Protein AF-A0A349DFA7-F1 (afdb_monomer_lite)

pLDDT: mean 81.89, std 17.12, range [33.78, 97.75]

Foldseek 3Di:
DPPPPLVLVVPPALVVLAVCQCCLVPPVLVVVLVVLLPDDLVVLLVVLQVLQVLLLLLLDPVLCQQAPDDLQQSSFSSLSQPSVHDSSSVCSNDPVNCPDDVNRGHNSHGDVVSNCSSQVSNCVVPVDGRDDHPDGNRGSDNPDD

Structure (mmCIF, N/CA/C/O backbone):
data_AF-A0A349DFA7-F1
#
_entry.id   AF-A0A349DFA7-F1
#
loop_
_atom_site.group_PDB
_atom_site.id
_atom_site.type_symbol
_atom_site.label_atom_id
_atom_site.label_alt_id
_atom_site.label_comp_id
_atom_site.label_asym_id
_atom_site.label_entity_id
_atom_site.label_seq_id
_atom_site.pdbx_PDB_ins_code
_atom_site.Cartn_x
_atom_site.Cartn_y
_atom_site.Cartn_z
_atom_site.occupancy
_atom_site.B_iso_or_equiv
_atom_site.auth_seq_id
_atom_site.auth_comp_id
_atom_site.auth_asym_id
_atom_site.auth_atom_id
_atom_site.pdbx_PDB_model_num
ATOM 1 N N . MET A 1 1 ? -20.053 -4.168 -20.255 1.00 33.78 1 MET A N 1
ATOM 2 C CA . MET A 1 1 ? -18.680 -4.096 -20.798 1.00 33.78 1 MET A CA 1
ATOM 3 C C . MET A 1 1 ? -17.864 -3.203 -19.877 1.00 33.78 1 MET A C 1
ATOM 5 O O . MET A 1 1 ? -18.022 -1.993 -19.929 1.00 33.78 1 MET A O 1
ATOM 9 N N . ALA A 1 2 ? -17.092 -3.786 -18.957 1.00 36.31 2 ALA A N 1
ATOM 10 C CA . ALA A 1 2 ? -16.173 -3.012 -18.126 1.00 36.31 2 ALA A CA 1
ATOM 11 C C . ALA A 1 2 ? -14.951 -2.670 -18.980 1.00 36.31 2 ALA A C 1
ATOM 13 O O . ALA A 1 2 ? -14.335 -3.564 -19.559 1.00 36.31 2 ALA A O 1
ATOM 14 N N . ASN A 1 3 ? -14.660 -1.380 -19.102 1.00 34.94 3 ASN A N 1
ATOM 15 C CA . ASN A 1 3 ? -13.540 -0.852 -19.861 1.00 34.94 3 ASN A CA 1
ATOM 16 C C . ASN A 1 3 ? -12.234 -1.334 -19.204 1.00 34.94 3 ASN A C 1
ATOM 18 O O . ASN A 1 3 ? -11.741 -0.720 -18.260 1.00 34.94 3 ASN A O 1
ATOM 22 N N . GLN A 1 4 ? -11.710 -2.481 -19.644 1.00 41.62 4 GLN A N 1
ATOM 23 C CA . GLN A 1 4 ? -10.381 -2.959 -19.275 1.00 41.62 4 GLN A CA 1
ATOM 24 C C . GLN A 1 4 ? -9.344 -2.095 -19.999 1.00 41.62 4 GLN A C 1
ATOM 26 O O . GLN A 1 4 ? -8.663 -2.546 -20.916 1.00 41.62 4 GLN A O 1
ATOM 31 N N . MET A 1 5 ? -9.187 -0.844 -19.567 1.00 38.19 5 MET A N 1
ATOM 32 C CA . MET A 1 5 ? -7.905 -0.168 -19.724 1.00 38.19 5 MET A CA 1
ATOM 33 C C . MET A 1 5 ? -6.912 -0.922 -18.836 1.00 38.19 5 MET A C 1
ATOM 35 O O . MET A 1 5 ? -6.688 -0.582 -17.675 1.00 38.19 5 MET A O 1
ATOM 39 N N . ARG A 1 6 ? -6.342 -2.009 -19.368 1.00 48.59 6 ARG A N 1
ATOM 40 C CA . ARG A 1 6 ? -5.063 -2.515 -18.880 1.00 48.59 6 ARG A CA 1
ATOM 41 C C . ARG A 1 6 ? -4.081 -1.382 -19.126 1.00 48.59 6 ARG A C 1
ATOM 43 O O . ARG A 1 6 ? -3.728 -1.108 -20.269 1.00 48.59 6 ARG A O 1
ATOM 50 N N . LEU A 1 7 ? -3.727 -0.668 -18.063 1.00 48.12 7 LEU A N 1
ATOM 51 C CA . LEU A 1 7 ? -2.595 0.242 -18.089 1.00 48.12 7 LEU A CA 1
ATOM 52 C C . LEU A 1 7 ? -1.394 -0.615 -18.488 1.00 48.12 7 LEU A C 1
ATOM 54 O O .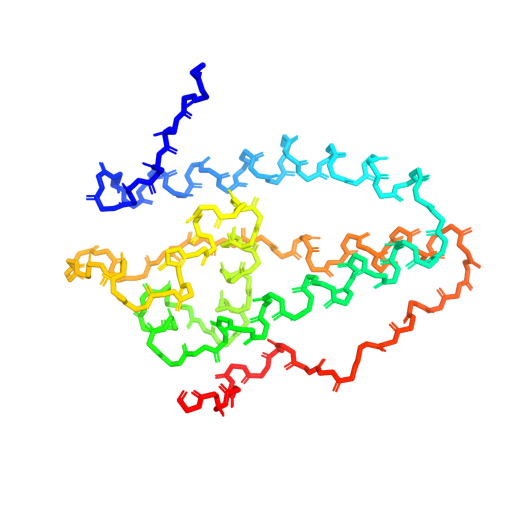 LEU A 1 7 ? -0.935 -1.414 -17.683 1.00 48.12 7 LEU A O 1
ATOM 58 N N . GLU A 1 8 ? -0.972 -0.521 -19.749 1.00 55.12 8 GLU A N 1
ATOM 59 C CA . GLU A 1 8 ? 0.271 -1.098 -20.253 1.00 55.12 8 GLU A CA 1
ATOM 60 C C . GLU A 1 8 ? 1.357 -0.035 -20.090 1.00 55.12 8 GLU A C 1
ATOM 62 O O . GLU A 1 8 ? 1.456 0.876 -20.911 1.00 55.12 8 GLU A O 1
ATOM 67 N N . PRO A 1 9 ? 2.185 -0.095 -19.042 1.00 49.69 9 PRO A N 1
ATOM 68 C CA . PRO A 1 9 ? 3.141 0.955 -18.700 1.00 49.69 9 PRO A CA 1
ATOM 69 C C . PRO A 1 9 ? 4.216 1.097 -19.767 1.00 49.69 9 PRO A C 1
ATOM 71 O O . PRO A 1 9 ? 4.756 2.174 -19.951 1.00 49.69 9 PRO A O 1
ATOM 74 N N . THR A 1 10 ? 4.435 0.048 -20.564 1.00 53.09 10 THR A N 1
ATOM 75 C CA . THR A 1 10 ? 5.280 0.055 -21.763 1.00 53.09 10 THR A CA 1
ATOM 76 C C . THR A 1 10 ? 4.795 0.997 -22.871 1.00 53.09 10 THR A C 1
ATOM 78 O O . THR A 1 10 ? 5.541 1.218 -23.824 1.00 53.09 10 THR A O 1
ATOM 81 N N . LYS A 1 11 ? 3.557 1.510 -22.794 1.00 53.53 11 LYS A N 1
ATOM 82 C CA . LYS A 1 11 ? 2.984 2.496 -23.728 1.00 53.53 11 LYS A CA 1
ATOM 83 C C . LYS A 1 11 ? 3.037 3.933 -23.212 1.00 53.53 11 LYS A C 1
ATOM 85 O O . LYS A 1 11 ? 2.754 4.846 -23.983 1.00 53.53 11 LYS A O 1
ATOM 90 N N . TYR A 1 12 ? 3.377 4.139 -21.944 1.00 55.12 12 TYR A N 1
ATOM 91 C CA . TYR A 1 12 ? 3.419 5.461 -21.333 1.00 55.12 12 TYR A CA 1
ATOM 92 C C . TYR A 1 12 ? 4.887 5.841 -21.100 1.00 55.12 12 TYR A C 1
ATOM 94 O O . TYR A 1 12 ? 5.613 5.060 -20.484 1.00 55.12 12 TYR A O 1
ATOM 102 N N . PRO A 1 13 ? 5.358 6.997 -21.597 1.00 60.38 13 PRO A N 1
ATOM 103 C CA . PRO A 1 13 ? 6.692 7.460 -21.266 1.00 60.38 13 PRO A CA 1
ATOM 104 C C . PRO A 1 13 ? 6.808 7.685 -19.746 1.00 60.38 13 PRO A C 1
ATOM 106 O O . PRO A 1 13 ? 5.818 7.871 -19.033 1.00 60.38 13 PRO A O 1
ATOM 109 N N . THR A 1 14 ? 8.027 7.559 -19.216 1.00 60.00 14 THR A N 1
ATOM 110 C CA . THR A 1 14 ? 8.315 7.578 -17.767 1.00 60.00 14 THR A CA 1
ATOM 111 C C . THR A 1 14 ? 7.830 8.861 -17.077 1.00 60.00 14 THR A C 1
ATOM 113 O O . THR A 1 14 ? 7.518 8.848 -15.886 1.00 60.00 14 THR A O 1
ATOM 116 N N . ASP A 1 15 ? 7.719 9.954 -17.832 1.00 66.75 15 ASP A N 1
ATOM 117 C CA . ASP A 1 15 ? 7.145 11.232 -17.412 1.00 66.75 15 ASP A CA 1
ATOM 118 C C . ASP A 1 15 ? 5.673 11.100 -16.981 1.00 66.75 15 ASP A C 1
ATOM 120 O O . ASP A 1 15 ? 5.281 11.667 -15.964 1.00 66.75 15 ASP A O 1
ATOM 124 N N . ILE A 1 16 ? 4.870 10.274 -17.657 1.00 74.44 16 ILE A N 1
ATOM 125 C CA . ILE A 1 16 ? 3.465 10.052 -17.302 1.00 74.44 16 ILE A CA 1
ATOM 126 C C . ILE A 1 16 ? 3.352 9.420 -15.916 1.00 74.44 16 ILE A C 1
ATOM 128 O O . ILE A 1 16 ? 2.564 9.887 -15.099 1.00 74.44 16 ILE A O 1
ATOM 132 N N . LEU A 1 17 ? 4.153 8.404 -15.591 1.00 77.19 17 LEU A N 1
ATOM 133 C CA . LEU A 1 17 ? 4.082 7.766 -14.270 1.00 77.19 17 LEU A CA 1
ATOM 134 C C . LEU A 1 17 ? 4.461 8.738 -13.144 1.00 77.19 17 LEU A C 1
ATOM 136 O O . LEU A 1 17 ? 3.838 8.714 -12.084 1.00 77.19 17 LEU A O 1
ATOM 140 N N . GLN A 1 18 ? 5.398 9.656 -13.396 1.00 77.62 18 GLN A N 1
ATOM 141 C CA . GLN A 1 18 ? 5.703 10.745 -12.464 1.00 77.62 18 GLN A CA 1
ATOM 142 C C . GLN A 1 18 ? 4.516 11.703 -12.292 1.00 77.62 18 GLN A C 1
ATOM 144 O O . GLN A 1 18 ? 4.230 1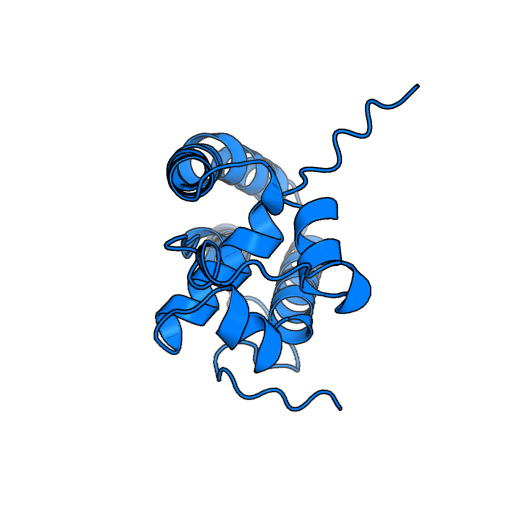2.108 -11.167 1.00 77.62 18 GLN A O 1
ATOM 149 N N . THR A 1 19 ? 3.777 12.019 -13.366 1.00 83.81 19 THR A N 1
ATOM 150 C CA . THR A 1 19 ? 2.562 12.856 -13.273 1.00 83.81 19 THR A CA 1
ATOM 151 C C . THR A 1 19 ? 1.412 12.183 -12.522 1.00 83.81 19 THR A C 1
ATOM 153 O O . THR A 1 19 ? 0.530 12.873 -12.013 1.00 83.81 19 THR A O 1
ATOM 156 N N . LEU A 1 20 ? 1.420 10.851 -12.390 1.00 87.19 20 LEU A N 1
ATOM 157 C CA . LEU A 1 20 ? 0.415 10.124 -11.612 1.00 87.19 20 L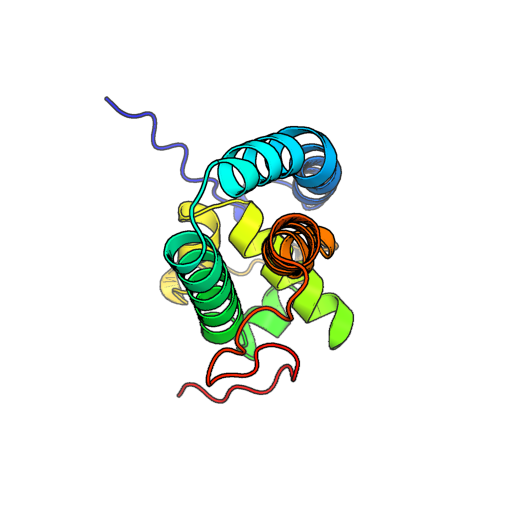EU A CA 1
ATOM 158 C C . LEU A 1 20 ? 0.675 10.179 -10.103 1.00 87.19 20 LEU A C 1
ATOM 160 O O . LEU A 1 20 ? -0.284 10.100 -9.341 1.00 87.19 20 LEU A O 1
ATOM 164 N N . THR A 1 21 ? 1.920 10.374 -9.657 1.00 88.00 21 THR A N 1
ATOM 165 C CA . THR A 1 21 ? 2.259 10.544 -8.230 1.00 88.00 21 THR A CA 1
ATOM 166 C C . THR A 1 21 ? 1.404 11.613 -7.539 1.00 88.00 21 THR A C 1
ATOM 168 O O . THR A 1 21 ? 0.737 11.281 -6.559 1.00 88.00 21 THR A O 1
ATOM 171 N N . PRO A 1 22 ? 1.318 12.868 -8.030 1.00 90.25 22 PRO A N 1
ATOM 172 C CA . PRO A 1 22 ? 0.459 13.868 -7.402 1.00 90.25 22 PRO A CA 1
ATOM 173 C C . PRO A 1 22 ? -1.031 13.508 -7.485 1.00 90.25 22 PRO A C 1
ATOM 175 O O . PRO A 1 22 ? -1.770 13.815 -6.556 1.00 90.25 22 P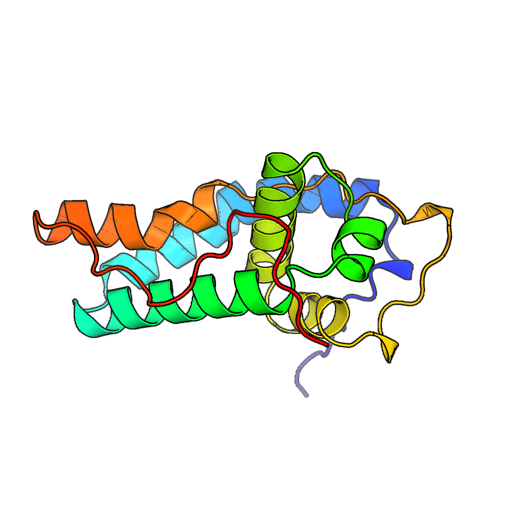RO A O 1
ATOM 178 N N . ILE A 1 23 ? -1.496 12.823 -8.534 1.00 91.94 23 ILE A N 1
ATOM 179 C CA . ILE A 1 23 ? -2.902 12.386 -8.623 1.00 91.94 23 ILE A CA 1
ATOM 180 C C . ILE A 1 23 ? -3.204 11.340 -7.545 1.00 91.94 23 ILE A C 1
ATOM 182 O O . ILE A 1 23 ? -4.204 11.446 -6.833 1.00 91.94 23 ILE A O 1
ATOM 186 N N . LEU A 1 24 ? -2.328 10.347 -7.387 1.00 92.81 24 LEU A N 1
ATOM 187 C CA . LEU A 1 24 ? -2.444 9.340 -6.341 1.00 92.81 24 LEU A CA 1
ATOM 188 C C . LEU A 1 24 ? -2.474 10.018 -4.963 1.00 92.81 24 LEU A C 1
ATOM 190 O O . LEU A 1 24 ? -3.427 9.833 -4.207 1.00 92.81 24 LEU A O 1
ATOM 194 N N . THR A 1 25 ? -1.501 10.883 -4.686 1.00 91.94 25 THR A N 1
ATOM 195 C CA . THR A 1 25 ? -1.346 11.586 -3.407 1.00 91.94 25 THR A CA 1
ATOM 196 C C . THR A 1 25 ? -2.494 12.543 -3.080 1.00 91.94 25 THR A C 1
ATOM 198 O O . THR A 1 25 ? -3.006 12.526 -1.961 1.00 91.94 25 THR A O 1
ATOM 201 N N . TYR A 1 26 ? -2.915 13.387 -4.023 1.00 93.69 26 TYR A N 1
ATOM 202 C CA . TYR A 1 26 ? -3.847 14.487 -3.749 1.00 93.69 26 TYR A CA 1
ATOM 203 C C . TYR A 1 26 ? -5.297 14.191 -4.135 1.00 93.69 26 TYR A C 1
ATOM 205 O O . TYR A 1 26 ? -6.194 14.885 -3.660 1.00 93.69 26 TYR A O 1
ATOM 213 N N . CYS A 1 27 ? -5.560 13.175 -4.960 1.00 94.75 27 CYS A N 1
ATOM 214 C CA . CYS A 1 27 ? -6.921 12.832 -5.381 1.00 94.75 27 CYS A CA 1
ATOM 215 C C . CYS A 1 27 ? -7.370 11.474 -4.841 1.00 94.75 27 CYS A C 1
ATOM 217 O O . CYS A 1 27 ? -8.486 11.358 -4.339 1.00 94.75 27 CYS A O 1
ATOM 219 N N . VAL A 1 28 ? -6.514 10.451 -4.907 1.00 95.12 28 VAL A N 1
ATOM 220 C CA . VAL A 1 28 ? -6.901 9.080 -4.539 1.00 95.12 28 VAL A CA 1
ATOM 221 C C . VAL A 1 28 ? -6.753 8.837 -3.037 1.00 95.12 28 VAL A C 1
ATOM 223 O O . VAL A 1 28 ? -7.722 8.438 -2.388 1.00 95.12 28 VAL A O 1
ATOM 226 N N . LEU A 1 29 ? -5.585 9.116 -2.449 1.00 96.00 29 LEU A N 1
ATOM 227 C CA . LEU A 1 29 ? -5.340 8.857 -1.025 1.00 96.00 29 LEU A CA 1
ATOM 228 C C . LEU A 1 29 ? -6.319 9.578 -0.080 1.00 96.00 29 LEU A C 1
ATOM 230 O O . LEU A 1 29 ? -6.717 8.964 0.911 1.00 96.00 29 LEU A O 1
ATOM 234 N N . PRO A 1 30 ? -6.790 10.814 -0.344 1.00 96.81 30 PRO A N 1
ATOM 235 C CA . PRO A 1 30 ? -7.804 11.441 0.503 1.00 96.81 30 PRO A CA 1
ATOM 236 C C . PRO A 1 30 ? -9.134 10.682 0.510 1.00 96.81 30 PRO A C 1
ATOM 238 O O . PRO A 1 30 ? -9.789 10.597 1.551 1.00 96.81 30 PRO A O 1
ATOM 241 N N . VAL A 1 31 ? -9.521 10.093 -0.626 1.00 96.88 31 VAL A N 1
ATOM 242 C CA . VAL A 1 31 ? -10.729 9.264 -0.736 1.00 96.88 31 VAL A CA 1
ATOM 243 C C . VAL A 1 31 ? -10.537 7.943 0.006 1.00 96.88 31 VAL A C 1
ATOM 245 O O . VAL A 1 31 ? -11.416 7.553 0.773 1.00 96.88 31 VAL A O 1
ATOM 248 N N . VAL A 1 32 ? -9.371 7.302 -0.138 1.00 96.38 32 VAL A N 1
ATOM 249 C CA . VAL A 1 32 ? -9.015 6.096 0.631 1.00 96.38 32 VAL A CA 1
ATOM 250 C C . VAL A 1 32 ? -9.055 6.390 2.130 1.00 96.38 32 VAL A C 1
ATOM 252 O O . VAL A 1 32 ? -9.756 5.708 2.868 1.00 96.38 32 VAL A O 1
ATOM 255 N N . ASN A 1 33 ? -8.407 7.464 2.586 1.00 96.50 33 ASN A N 1
ATOM 256 C CA . ASN A 1 33 ? -8.414 7.884 3.988 1.00 96.50 33 ASN A CA 1
ATOM 257 C C . ASN A 1 33 ? -9.838 8.137 4.513 1.00 96.50 33 ASN A C 1
ATOM 259 O O . ASN A 1 33 ? -10.162 7.789 5.647 1.00 96.50 33 ASN A O 1
ATOM 263 N N . LYS A 1 34 ? -10.719 8.727 3.693 1.00 97.00 34 LYS A N 1
ATOM 264 C CA . LYS A 1 34 ? -12.131 8.905 4.055 1.00 97.00 34 LYS A CA 1
ATOM 265 C C . LYS A 1 34 ? -12.838 7.559 4.245 1.00 97.00 34 LYS A C 1
ATOM 267 O O . LYS A 1 34 ? -13.602 7.432 5.196 1.00 97.00 34 LYS A O 1
ATOM 272 N N . ALA A 1 35 ? -12.575 6.578 3.383 1.00 96.88 35 ALA A N 1
ATOM 273 C CA . ALA A 1 35 ? -13.130 5.233 3.520 1.00 96.88 35 ALA A CA 1
ATOM 274 C C . ALA A 1 35 ? -12.599 4.521 4.775 1.00 96.88 35 ALA A C 1
ATOM 276 O O . ALA A 1 35 ? -13.391 3.987 5.546 1.00 96.88 35 ALA A O 1
ATOM 277 N N . LEU A 1 36 ? -11.290 4.597 5.045 1.00 97.25 36 LEU A N 1
ATOM 278 C CA . LEU A 1 36 ? -10.667 4.009 6.239 1.00 97.25 36 LEU A CA 1
ATOM 279 C C . LEU A 1 36 ? -11.273 4.546 7.545 1.00 97.25 36 LEU A C 1
ATOM 281 O O . LEU A 1 36 ? -11.518 3.790 8.482 1.00 97.25 36 LEU A O 1
ATOM 285 N N . LYS A 1 37 ? -11.607 5.841 7.599 1.00 96.44 37 LYS A N 1
ATOM 286 C CA . LYS A 1 37 ? -12.272 6.451 8.766 1.00 96.44 37 LYS A CA 1
ATOM 287 C C . LYS A 1 37 ? -13.663 5.884 9.067 1.00 96.44 37 LYS A C 1
ATOM 289 O O . LYS A 1 37 ? -14.139 6.073 10.182 1.00 96.44 37 LYS A O 1
ATOM 294 N N . ALA A 1 38 ? -14.312 5.232 8.103 1.00 96.19 38 ALA A N 1
ATOM 295 C CA . ALA A 1 38 ? -15.622 4.609 8.285 1.00 96.19 38 ALA A CA 1
ATOM 296 C C . ALA A 1 38 ? -15.539 3.134 8.717 1.00 96.19 38 ALA A C 1
ATOM 298 O O . ALA A 1 38 ? -16.553 2.569 9.115 1.00 96.19 38 ALA A O 1
ATOM 299 N N . LEU A 1 39 ? -14.356 2.517 8.647 1.00 97.06 39 LEU A N 1
ATOM 300 C CA . LEU A 1 39 ? -14.142 1.123 9.034 1.00 97.06 39 LEU A CA 1
ATOM 301 C C . LEU A 1 39 ? -14.116 0.954 10.559 1.00 97.06 39 LEU A C 1
ATOM 303 O O . LEU A 1 39 ? -13.825 1.901 11.295 1.00 97.06 39 LEU A O 1
ATOM 307 N N . ASP A 1 40 ? -14.403 -0.250 11.041 1.00 97.19 40 ASP A N 1
ATOM 308 C CA . ASP A 1 40 ? -14.161 -0.635 12.434 1.00 97.19 40 ASP A CA 1
ATOM 309 C C . ASP A 1 40 ? -12.679 -0.998 12.672 1.00 97.19 40 ASP A C 1
ATOM 311 O O . ASP A 1 40 ? -11.833 -0.842 11.784 1.00 97.19 40 ASP A O 1
ATOM 315 N N . LYS A 1 41 ? -12.349 -1.409 13.905 1.00 97.19 41 LYS A N 1
ATOM 316 C CA . LYS A 1 41 ? -10.980 -1.788 14.287 1.00 97.19 41 LYS A CA 1
ATOM 317 C C . LYS A 1 41 ? -10.467 -2.950 13.437 1.00 97.19 41 LYS A C 1
ATOM 319 O O . LYS A 1 41 ? -9.411 -2.822 12.822 1.00 97.19 41 LYS A O 1
ATOM 324 N N . ASP A 1 42 ? -11.225 -4.040 13.374 1.00 97.06 42 ASP A N 1
ATOM 325 C CA . ASP A 1 42 ? -10.804 -5.277 12.712 1.00 97.06 42 ASP A CA 1
ATOM 326 C C . ASP A 1 42 ? -10.591 -5.064 11.210 1.00 97.06 42 ASP A C 1
ATOM 328 O O . ASP A 1 42 ? -9.610 -5.542 10.642 1.00 97.06 42 ASP A O 1
ATOM 332 N N . ALA A 1 43 ? -11.453 -4.278 10.563 1.00 97.75 43 ALA A N 1
ATOM 333 C CA . ALA A 1 43 ? -11.313 -3.941 9.154 1.00 97.75 43 ALA A CA 1
ATOM 334 C C . ALA A 1 43 ? -10.111 -3.021 8.870 1.00 97.75 43 ALA A C 1
ATOM 336 O O . ALA A 1 43 ? -9.488 -3.152 7.815 1.00 97.75 43 ALA A O 1
ATOM 337 N N . LEU A 1 44 ? -9.750 -2.114 9.787 1.00 97.62 44 LEU A N 1
ATOM 338 C CA . LEU A 1 44 ? -8.527 -1.310 9.657 1.00 97.62 44 LEU A CA 1
ATOM 339 C C . LEU A 1 44 ? -7.263 -2.159 9.792 1.00 97.62 44 LEU A C 1
ATOM 341 O O . LEU A 1 44 ? -6.342 -1.993 8.993 1.00 97.62 44 LEU A O 1
ATOM 345 N N . VAL A 1 45 ? -7.242 -3.088 10.749 1.00 97.31 45 VAL A N 1
ATOM 346 C CA . VAL A 1 45 ? -6.142 -4.052 10.910 1.00 97.31 45 VAL A CA 1
ATOM 347 C C . VAL A 1 45 ? -6.034 -4.946 9.678 1.00 97.31 45 VAL A C 1
ATOM 349 O O . VAL A 1 45 ? -4.951 -5.126 9.130 1.00 97.31 45 VAL A O 1
ATOM 352 N N . ALA A 1 46 ? -7.161 -5.451 9.174 1.00 97.19 46 ALA A N 1
ATOM 353 C CA . ALA A 1 46 ? -7.182 -6.254 7.958 1.00 97.19 46 ALA A CA 1
ATOM 354 C C . ALA A 1 46 ? -6.655 -5.475 6.743 1.00 97.19 46 ALA A C 1
ATOM 356 O O . ALA A 1 46 ? -5.889 -6.024 5.953 1.00 97.19 46 ALA A O 1
ATOM 357 N N . PHE A 1 47 ? -7.030 -4.199 6.593 1.00 97.19 47 PHE A N 1
ATOM 358 C CA . PHE A 1 47 ? -6.498 -3.349 5.529 1.00 97.19 47 PHE A CA 1
ATOM 359 C C . PHE A 1 47 ? -4.975 -3.204 5.633 1.00 97.19 47 PHE A C 1
ATOM 361 O O . PHE A 1 47 ? -4.288 -3.383 4.627 1.00 97.19 47 PHE A O 1
ATOM 368 N N . ASP A 1 48 ? -4.457 -2.915 6.829 1.00 96.44 48 ASP A N 1
ATOM 369 C CA . ASP A 1 48 ? -3.017 -2.783 7.063 1.00 96.44 48 ASP A CA 1
ATOM 370 C C . ASP A 1 48 ? -2.267 -4.079 6.725 1.00 96.44 48 ASP A C 1
ATOM 372 O O . ASP A 1 48 ? -1.315 -4.072 5.945 1.00 96.44 48 ASP A O 1
ATOM 376 N N . HIS A 1 49 ? -2.761 -5.220 7.207 1.00 95.88 49 HIS A N 1
ATOM 377 C CA . HIS A 1 49 ? -2.157 -6.521 6.934 1.00 95.88 49 HIS A CA 1
ATOM 378 C C . HIS A 1 49 ? -2.184 -6.877 5.443 1.00 95.88 49 HIS A C 1
ATOM 380 O O . HIS A 1 49 ? -1.216 -7.431 4.920 1.00 95.88 49 HIS A O 1
ATOM 386 N N . ILE A 1 50 ? -3.263 -6.538 4.728 1.00 96.44 50 ILE A N 1
ATOM 387 C CA . ILE A 1 50 ? -3.345 -6.734 3.276 1.00 96.44 50 ILE A CA 1
ATOM 388 C C . ILE A 1 50 ? -2.330 -5.843 2.557 1.00 96.44 50 ILE A C 1
ATOM 390 O O . ILE A 1 50 ? -1.631 -6.331 1.671 1.00 96.44 50 ILE A O 1
ATOM 394 N N . LEU A 1 51 ? -2.231 -4.559 2.916 1.00 96.12 51 LEU A N 1
ATOM 395 C CA . LEU A 1 51 ? -1.245 -3.646 2.334 1.00 96.12 51 LEU A CA 1
ATOM 396 C C . LEU A 1 51 ? 0.176 -4.174 2.559 1.00 96.12 51 LEU A C 1
ATOM 398 O O . LEU A 1 51 ? 0.942 -4.310 1.605 1.00 96.12 51 LEU A O 1
ATOM 402 N N . THR A 1 52 ? 0.482 -4.548 3.797 1.00 95.00 52 THR A N 1
ATOM 403 C CA . THR A 1 52 ? 1.748 -5.151 4.209 1.00 95.00 52 THR A CA 1
ATOM 404 C C . THR A 1 52 ? 2.072 -6.400 3.385 1.00 95.00 52 THR A C 1
ATOM 406 O O . THR A 1 52 ? 3.154 -6.487 2.802 1.00 95.00 52 THR A O 1
ATOM 409 N N . GLN A 1 53 ? 1.124 -7.331 3.234 1.00 95.31 53 GLN A N 1
ATOM 410 C CA . GLN A 1 53 ? 1.309 -8.524 2.403 1.00 95.31 53 GLN A CA 1
ATOM 411 C C . GLN A 1 53 ? 1.563 -8.162 0.939 1.00 95.31 53 GLN A C 1
ATOM 413 O O . GLN A 1 53 ? 2.440 -8.736 0.299 1.00 95.31 53 GLN A O 1
ATOM 418 N N . LYS A 1 54 ? 0.839 -7.181 0.391 1.00 95.56 54 LYS A N 1
ATOM 419 C CA . LYS A 1 54 ? 1.038 -6.757 -0.997 1.00 95.56 54 LYS A CA 1
ATOM 420 C C . LYS A 1 54 ? 2.419 -6.154 -1.217 1.00 95.56 54 LYS A C 1
ATOM 422 O O . LYS A 1 54 ? 3.036 -6.464 -2.230 1.00 95.56 54 LYS A O 1
ATOM 427 N N . LEU A 1 55 ? 2.924 -5.350 -0.285 1.00 94.62 55 LEU A N 1
ATOM 428 C CA . LEU A 1 55 ? 4.278 -4.796 -0.351 1.00 94.62 55 LEU A CA 1
ATOM 429 C C . LEU A 1 55 ? 5.350 -5.885 -0.240 1.00 94.62 55 LEU A C 1
ATOM 431 O O . LEU A 1 55 ? 6.336 -5.840 -0.978 1.00 94.62 55 LEU A O 1
ATOM 435 N N . TYR A 1 56 ? 5.131 -6.862 0.642 1.00 93.19 56 TYR A N 1
ATOM 436 C CA . TYR A 1 56 ? 5.982 -8.038 0.823 1.00 93.19 56 TYR A CA 1
ATOM 437 C C . TYR A 1 56 ? 6.067 -8.886 -0.455 1.00 93.19 56 TYR A C 1
ATOM 439 O O . TYR A 1 56 ? 7.150 -9.220 -0.923 1.00 93.19 56 TYR A O 1
ATOM 447 N N . ASP A 1 57 ? 4.926 -9.169 -1.085 1.00 92.69 57 ASP A N 1
ATOM 448 C CA . ASP A 1 57 ? 4.815 -10.022 -2.276 1.00 92.69 57 ASP A CA 1
ATOM 449 C C . ASP A 1 57 ? 5.616 -9.519 -3.493 1.00 92.69 57 ASP A C 1
ATOM 451 O O . ASP A 1 57 ? 5.982 -10.306 -4.375 1.00 92.69 57 ASP A O 1
ATOM 455 N N . ILE A 1 58 ? 5.852 -8.206 -3.574 1.00 90.81 58 ILE A N 1
ATOM 456 C CA . ILE A 1 58 ? 6.615 -7.554 -4.652 1.00 90.81 58 ILE A CA 1
ATOM 457 C C . ILE A 1 58 ? 7.983 -7.045 -4.181 1.00 90.81 58 ILE A C 1
ATOM 459 O O . ILE A 1 58 ? 8.661 -6.328 -4.917 1.00 90.81 58 ILE A O 1
ATOM 463 N N . ASP A 1 59 ? 8.413 -7.430 -2.981 1.00 90.19 59 ASP A N 1
ATOM 464 C CA . ASP A 1 59 ? 9.744 -7.159 -2.444 1.00 90.19 59 ASP A CA 1
ATOM 465 C C . ASP A 1 59 ? 10.807 -8.097 -3.041 1.00 90.19 59 ASP A C 1
ATOM 467 O O . ASP A 1 59 ? 11.420 -8.908 -2.353 1.00 90.19 59 ASP A O 1
ATOM 471 N N . LYS A 1 60 ? 10.964 -8.049 -4.366 1.00 86.69 60 LYS A N 1
ATOM 472 C CA . LYS A 1 60 ? 11.771 -9.005 -5.137 1.00 86.69 60 LYS A CA 1
ATOM 473 C C . LYS A 1 60 ? 12.883 -8.297 -5.892 1.00 86.69 60 LYS A C 1
ATOM 475 O O . LYS A 1 60 ? 12.687 -7.203 -6.417 1.00 86.69 60 LYS A O 1
ATOM 480 N N . ALA A 1 61 ? 14.035 -8.952 -6.035 1.00 84.12 61 ALA A N 1
ATOM 481 C CA . ALA A 1 61 ? 15.205 -8.376 -6.705 1.00 84.12 61 ALA A CA 1
ATOM 482 C C . ALA A 1 61 ? 14.946 -7.994 -8.176 1.00 84.12 61 ALA A C 1
ATOM 484 O O . ALA A 1 61 ? 15.520 -7.034 -8.694 1.00 84.12 61 ALA A O 1
ATOM 485 N N . ASP A 1 62 ? 14.091 -8.734 -8.881 1.00 81.94 62 ASP A N 1
ATOM 486 C CA . ASP A 1 62 ? 13.740 -8.422 -10.265 1.00 81.94 62 ASP A CA 1
ATOM 487 C C . ASP A 1 62 ? 12.723 -7.275 -10.373 1.00 81.94 62 ASP A C 1
ATOM 489 O O . ASP A 1 62 ? 12.821 -6.461 -11.293 1.00 81.94 62 ASP A O 1
ATOM 493 N N . VAL A 1 63 ? 11.818 -7.148 -9.401 1.00 85.69 63 VAL A N 1
ATOM 494 C CA . VAL A 1 63 ? 10.954 -5.975 -9.228 1.00 85.69 63 VAL A CA 1
ATOM 495 C C . VAL A 1 63 ? 11.793 -4.748 -8.864 1.00 85.69 63 VAL A C 1
ATOM 497 O O . VAL A 1 63 ? 11.632 -3.705 -9.490 1.00 85.69 63 VAL A O 1
ATOM 500 N N . HIS A 1 64 ? 12.756 -4.866 -7.947 1.00 83.94 64 HIS A N 1
ATOM 501 C CA . HIS A 1 64 ? 13.689 -3.786 -7.608 1.00 83.94 64 HIS A CA 1
ATOM 502 C C . HIS A 1 64 ? 14.526 -3.353 -8.809 1.00 83.94 64 HIS A C 1
ATOM 504 O O . HIS A 1 64 ? 14.703 -2.163 -9.044 1.00 83.94 64 HIS A O 1
ATOM 510 N N . ARG A 1 65 ? 14.967 -4.291 -9.653 1.00 79.75 65 ARG A N 1
ATOM 511 C CA . ARG A 1 65 ? 15.658 -3.963 -10.909 1.00 79.75 65 ARG A CA 1
ATOM 512 C C . ARG A 1 65 ? 14.768 -3.187 -11.884 1.00 79.75 65 ARG A C 1
ATOM 514 O O . ARG A 1 65 ? 15.275 -2.353 -12.633 1.00 79.75 65 ARG A O 1
ATOM 521 N N . PHE A 1 66 ? 13.467 -3.474 -11.898 1.00 78.12 66 PHE A N 1
ATOM 522 C CA . PHE A 1 66 ? 12.500 -2.797 -12.759 1.00 78.12 66 PHE A CA 1
ATOM 523 C C . PHE A 1 66 ? 12.155 -1.395 -12.241 1.00 78.12 66 PHE A C 1
ATOM 525 O O . PHE A 1 66 ? 12.273 -0.409 -12.967 1.00 78.12 66 PHE A O 1
ATOM 532 N N . ILE A 1 67 ? 11.761 -1.310 -10.973 1.00 79.81 67 ILE A N 1
ATOM 533 C CA . ILE A 1 67 ? 11.272 -0.091 -10.329 1.00 79.81 67 ILE A CA 1
ATOM 534 C C . ILE A 1 67 ? 12.430 0.836 -9.933 1.00 79.81 67 ILE A C 1
ATOM 536 O O . ILE A 1 67 ? 12.315 2.048 -10.074 1.00 79.81 67 ILE A O 1
ATOM 540 N N . GLY A 1 68 ? 13.575 0.290 -9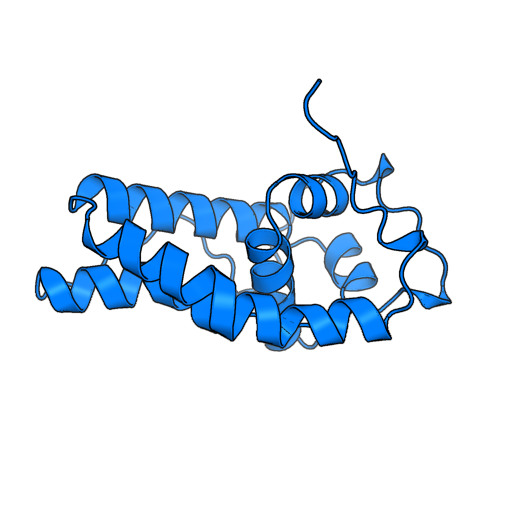.530 1.00 75.62 68 GLY A N 1
ATOM 541 C CA . GLY A 1 68 ? 14.731 1.039 -9.043 1.00 75.62 68 GLY A CA 1
ATOM 542 C C . GLY A 1 68 ? 14.561 1.576 -7.617 1.00 75.62 68 GLY A C 1
ATOM 543 O O . GLY A 1 68 ? 13.685 1.144 -6.872 1.00 75.62 68 GLY A O 1
ATOM 5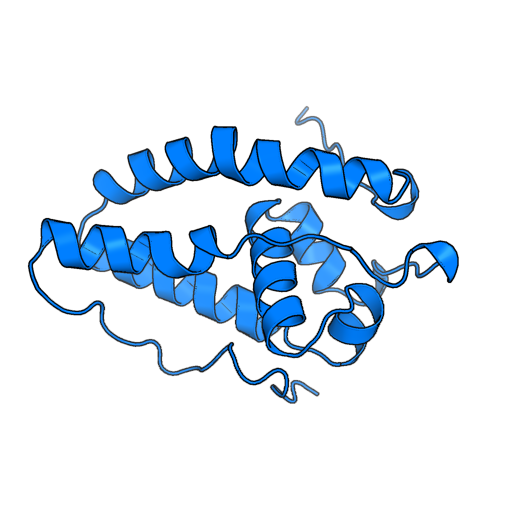44 N N . GLY A 1 69 ? 15.422 2.532 -7.254 1.00 70.00 69 GLY A N 1
ATOM 545 C CA . GLY A 1 69 ? 15.435 3.193 -5.943 1.00 70.00 69 GLY A CA 1
ATOM 546 C C . GLY A 1 69 ? 16.555 2.710 -5.014 1.00 70.00 69 GLY A C 1
ATOM 547 O O . GLY A 1 69 ? 17.110 1.626 -5.201 1.00 70.00 69 GLY A O 1
ATOM 548 N N . SER A 1 70 ? 16.888 3.531 -4.011 1.00 74.75 70 SER A N 1
ATOM 549 C CA . SER A 1 70 ? 17.571 3.069 -2.789 1.00 74.75 70 SER A CA 1
ATOM 550 C C . SER A 1 70 ? 16.670 2.083 -2.030 1.00 74.75 70 SER A C 1
ATOM 552 O O . SER A 1 70 ? 15.542 1.858 -2.457 1.00 74.75 70 SER A O 1
ATOM 554 N N . ASN A 1 71 ? 17.111 1.506 -0.910 1.00 70.00 71 ASN A N 1
ATOM 555 C CA . ASN A 1 71 ? 16.250 0.606 -0.126 1.00 70.00 71 ASN A CA 1
ATOM 556 C C . ASN A 1 71 ? 14.923 1.292 0.270 1.00 70.00 71 ASN A C 1
ATOM 558 O O . ASN A 1 71 ? 13.850 0.789 -0.062 1.00 70.00 71 ASN A O 1
ATOM 562 N N . ASP A 1 72 ? 14.989 2.505 0.827 1.00 74.62 72 ASP A N 1
ATOM 563 C CA . ASP A 1 72 ? 13.790 3.287 1.176 1.00 74.62 72 ASP A CA 1
ATOM 564 C C . ASP A 1 72 ? 13.035 3.767 -0.073 1.00 74.62 72 ASP A C 1
ATOM 566 O O . ASP A 1 72 ? 11.807 3.719 -0.148 1.00 74.62 72 ASP A O 1
ATOM 570 N N . GLY A 1 73 ? 13.769 4.168 -1.117 1.00 83.50 73 GLY A N 1
ATOM 571 C CA . GLY A 1 73 ? 13.167 4.559 -2.391 1.00 83.50 73 GLY A CA 1
ATOM 572 C C . GLY A 1 73 ? 12.389 3.414 -3.045 1.00 83.50 73 GLY A C 1
ATOM 573 O O . GLY A 1 73 ? 11.340 3.640 -3.646 1.00 83.50 73 GLY A O 1
ATOM 574 N N . PHE A 1 74 ? 12.861 2.178 -2.890 1.00 87.81 74 PHE A N 1
ATOM 575 C CA . PHE A 1 74 ? 12.197 0.985 -3.390 1.00 87.81 74 PHE A CA 1
ATOM 576 C C . PHE A 1 74 ? 10.925 0.681 -2.607 1.00 87.81 74 PHE A C 1
ATOM 578 O O . PHE A 1 74 ? 9.904 0.343 -3.206 1.00 87.81 74 PHE A O 1
ATOM 585 N N . LEU A 1 75 ? 10.954 0.841 -1.283 1.00 90.31 75 LEU A N 1
ATOM 586 C CA . LEU A 1 75 ? 9.760 0.728 -0.456 1.00 90.31 75 LEU A CA 1
ATOM 587 C C . LEU A 1 75 ? 8.664 1.703 -0.918 1.00 90.31 75 LEU A C 1
ATOM 589 O O . LEU A 1 75 ? 7.533 1.295 -1.193 1.00 90.31 75 LEU A O 1
ATOM 593 N N . TYR A 1 76 ? 8.999 2.981 -1.091 1.00 90.62 76 TYR A N 1
ATOM 594 C CA . TYR A 1 76 ? 8.018 3.988 -1.505 1.00 90.62 76 TYR A CA 1
ATOM 595 C C . TYR A 1 76 ? 7.514 3.778 -2.929 1.00 90.62 76 TYR A C 1
ATOM 597 O O . TYR A 1 76 ? 6.356 4.082 -3.233 1.00 90.62 76 TYR A O 1
ATOM 605 N N . ALA A 1 77 ? 8.350 3.227 -3.802 1.00 90.56 77 ALA A N 1
ATOM 606 C CA . ALA A 1 77 ? 7.941 2.885 -5.149 1.00 90.56 77 ALA A CA 1
ATOM 607 C C . ALA A 1 77 ? 7.027 1.642 -5.182 1.00 90.56 77 ALA A C 1
ATOM 609 O O . ALA A 1 77 ? 6.065 1.611 -5.950 1.00 90.56 77 ALA A O 1
ATOM 610 N N . ARG A 1 78 ? 7.226 0.653 -4.297 1.00 92.62 78 ARG A N 1
ATOM 611 C CA . ARG A 1 78 ? 6.267 -0.453 -4.100 1.00 92.62 78 ARG A CA 1
ATOM 612 C C . ARG A 1 78 ? 4.926 0.045 -3.560 1.00 92.62 78 ARG A C 1
ATOM 614 O O . ARG A 1 78 ? 3.882 -0.392 -4.040 1.00 92.62 78 ARG A O 1
ATOM 621 N N . ALA A 1 79 ? 4.936 1.015 -2.647 1.00 94.38 79 ALA A N 1
ATOM 622 C CA . ALA A 1 79 ? 3.711 1.671 -2.189 1.00 94.38 79 ALA A CA 1
ATOM 623 C C . ALA A 1 79 ? 2.967 2.357 -3.344 1.00 94.38 79 ALA A C 1
ATOM 625 O O . ALA A 1 79 ? 1.753 2.206 -3.476 1.00 94.38 79 ALA A O 1
ATOM 626 N N . PHE A 1 80 ? 3.690 3.025 -4.248 1.00 93.12 80 PHE A N 1
ATOM 627 C CA . PHE A 1 80 ? 3.094 3.574 -5.466 1.00 93.12 80 PHE A CA 1
ATOM 628 C C . PHE A 1 80 ? 2.454 2.480 -6.333 1.00 93.12 80 PHE A C 1
ATOM 630 O O . PHE A 1 80 ? 1.320 2.642 -6.779 1.00 93.12 80 PHE A O 1
ATOM 637 N N . VAL A 1 81 ? 3.131 1.342 -6.530 1.00 91.88 81 VAL A N 1
ATOM 638 C CA . VAL A 1 81 ? 2.589 0.217 -7.312 1.00 91.88 81 VAL A CA 1
ATOM 639 C C . VAL A 1 81 ? 1.258 -0.277 -6.751 1.00 91.88 81 VAL A C 1
ATOM 641 O O . VAL A 1 81 ? 0.303 -0.457 -7.507 1.00 91.88 81 VAL A O 1
ATOM 644 N N . VAL A 1 82 ? 1.184 -0.483 -5.434 1.00 95.25 82 VAL A N 1
ATOM 645 C CA . VAL A 1 82 ? -0.051 -0.919 -4.768 1.00 95.25 82 VAL A CA 1
ATOM 646 C C . VAL A 1 82 ? -1.131 0.164 -4.872 1.00 95.25 82 VAL A C 1
ATOM 648 O O . VAL A 1 82 ? -2.280 -0.149 -5.183 1.00 95.25 82 VAL A O 1
ATOM 651 N N . GLY A 1 83 ? -0.766 1.436 -4.686 1.00 94.25 83 GLY A N 1
ATOM 652 C CA . GLY A 1 83 ? -1.679 2.579 -4.778 1.00 94.25 83 GLY A CA 1
ATOM 653 C C . GLY A 1 83 ? -2.286 2.791 -6.170 1.00 94.25 83 GLY A C 1
ATOM 654 O O . GLY A 1 83 ? -3.445 3.184 -6.280 1.00 94.25 83 GLY A O 1
ATOM 655 N N . MET A 1 84 ? -1.552 2.454 -7.233 1.00 91.62 84 MET A N 1
ATOM 656 C CA . MET A 1 84 ? -2.062 2.431 -8.613 1.00 91.62 84 MET A CA 1
ATOM 657 C C . MET A 1 84 ? -3.136 1.355 -8.847 1.00 91.62 84 MET A C 1
ATOM 659 O O . MET A 1 84 ? -3.858 1.397 -9.846 1.00 91.62 84 MET A O 1
ATOM 663 N N . GLY A 1 85 ? -3.267 0.404 -7.922 1.00 91.62 85 GLY A N 1
ATOM 664 C CA . GLY A 1 85 ? -4.327 -0.590 -7.897 1.00 91.62 85 GLY A CA 1
ATOM 665 C C . GLY A 1 85 ? -3.969 -1.917 -8.564 1.00 91.62 85 GLY A C 1
ATOM 666 O O . GLY A 1 85 ? -2.857 -2.158 -9.039 1.00 91.62 85 GLY A O 1
ATOM 667 N N . LYS A 1 86 ? -4.966 -2.808 -8.586 1.00 89.94 86 LYS A N 1
ATOM 668 C CA . LYS A 1 86 ? -4.811 -4.240 -8.879 1.00 89.94 86 LYS A CA 1
ATOM 669 C C . LYS A 1 86 ? -4.067 -4.536 -10.183 1.00 89.94 86 LYS A C 1
ATOM 671 O O . LYS A 1 86 ? -3.138 -5.329 -10.165 1.00 89.94 86 LYS A O 1
ATOM 676 N N . SER A 1 87 ? -4.437 -3.897 -11.292 1.00 86.62 87 SER A N 1
ATOM 677 C CA . SER A 1 87 ? -3.838 -4.198 -12.601 1.00 86.62 87 SER A CA 1
ATOM 678 C C . SER A 1 87 ? -2.336 -3.901 -12.645 1.00 86.62 87 SER A C 1
ATOM 680 O O . SER A 1 87 ? -1.568 -4.670 -13.217 1.00 86.62 87 SER A O 1
ATOM 682 N N . PHE A 1 88 ? -1.911 -2.793 -12.034 1.00 86.25 88 PHE A N 1
ATOM 683 C CA . PHE A 1 88 ? -0.503 -2.397 -12.011 1.00 86.25 88 PHE A CA 1
ATOM 684 C C . PHE A 1 88 ? 0.294 -3.248 -11.014 1.00 86.25 88 PHE A C 1
ATOM 686 O O . PHE A 1 88 ? 1.414 -3.665 -11.309 1.00 86.25 88 PHE A O 1
ATOM 693 N N . TYR A 1 89 ? -0.327 -3.594 -9.883 1.00 91.31 89 TYR A N 1
ATOM 694 C CA . TYR A 1 89 ? 0.209 -4.566 -8.937 1.00 91.31 89 TYR A CA 1
ATOM 695 C C . TYR A 1 89 ? 0.424 -5.948 -9.571 1.00 91.31 89 TYR A C 1
ATOM 697 O O . TYR A 1 89 ? 1.518 -6.493 -9.480 1.00 91.31 89 TYR A O 1
ATOM 705 N N . GLU A 1 90 ? -0.577 -6.510 -10.253 1.00 89.38 90 GLU A N 1
ATOM 706 C CA . GLU A 1 90 ? -0.481 -7.834 -10.881 1.00 89.38 90 GLU A CA 1
ATOM 707 C C . GLU A 1 90 ? 0.606 -7.864 -11.954 1.00 89.38 90 GLU A C 1
ATOM 709 O O . GLU A 1 90 ? 1.368 -8.823 -12.035 1.00 89.38 90 GLU A O 1
ATOM 714 N N . MET A 1 91 ? 0.751 -6.786 -12.723 1.00 84.56 91 MET A N 1
ATOM 715 C CA . MET A 1 91 ? 1.840 -6.654 -13.686 1.00 84.56 91 MET A CA 1
ATOM 716 C C . MET A 1 91 ? 3.226 -6.655 -13.015 1.00 84.56 91 MET A C 1
ATOM 718 O O . MET A 1 91 ? 4.185 -7.194 -13.564 1.00 84.56 91 MET A O 1
ATOM 722 N N . MET A 1 92 ? 3.349 -6.065 -11.822 1.00 86.44 92 MET A N 1
ATOM 723 C CA . MET A 1 92 ? 4.579 -6.107 -11.025 1.00 86.44 92 MET A CA 1
ATOM 724 C C . MET A 1 92 ? 4.790 -7.433 -10.305 1.00 86.44 92 MET A C 1
ATOM 726 O O . MET A 1 92 ? 5.933 -7.808 -10.084 1.00 86.44 92 MET A O 1
ATOM 730 N N . TYR A 1 93 ? 3.732 -8.160 -9.970 1.00 89.31 93 TYR A N 1
ATOM 731 C CA . TYR A 1 93 ? 3.818 -9.455 -9.305 1.00 89.31 93 TYR A CA 1
ATOM 732 C C . TYR A 1 93 ? 4.218 -10.563 -10.294 1.00 89.31 93 TYR A C 1
ATOM 734 O O . TYR A 1 93 ? 5.215 -11.259 -10.098 1.00 89.31 93 TYR A O 1
ATOM 742 N N . HIS A 1 94 ? 3.529 -10.645 -11.430 1.00 85.06 94 HIS A N 1
ATOM 743 C CA . HIS A 1 94 ? 3.713 -11.667 -12.461 1.00 85.06 94 HIS A CA 1
ATOM 744 C C . HIS A 1 94 ? 4.840 -11.314 -13.438 1.00 85.06 94 HIS A C 1
ATOM 746 O O . HIS A 1 94 ? 4.775 -10.329 -14.178 1.00 85.06 94 HIS A O 1
ATOM 752 N N . LYS A 1 95 ? 5.897 -12.131 -13.448 1.00 73.81 95 LYS A N 1
ATOM 753 C CA . LYS A 1 95 ? 7.116 -11.886 -14.235 1.00 73.81 95 LYS A CA 1
ATOM 754 C C . LYS A 1 95 ? 6.859 -11.839 -15.732 1.00 73.81 95 LYS A C 1
ATOM 756 O O . LYS A 1 95 ? 7.474 -11.041 -16.432 1.00 73.81 95 LYS A O 1
ATOM 761 N N . GLU A 1 96 ? 5.921 -12.647 -16.200 1.00 70.38 96 GLU A N 1
ATOM 762 C CA . GLU A 1 96 ? 5.485 -12.742 -17.587 1.00 70.38 96 GLU A CA 1
ATOM 763 C C . GLU A 1 96 ? 4.913 -11.430 -18.144 1.00 70.38 96 GLU A C 1
ATOM 765 O O . GLU A 1 96 ? 5.015 -11.196 -19.346 1.00 70.38 96 GLU A O 1
ATOM 770 N N . TYR A 1 97 ? 4.381 -10.547 -17.290 1.00 68.94 97 TYR A N 1
ATOM 771 C CA . TYR A 1 97 ? 3.834 -9.250 -17.705 1.00 68.94 97 TYR A CA 1
ATOM 772 C C . TYR A 1 97 ? 4.865 -8.111 -17.642 1.00 68.94 97 TYR A C 1
ATOM 774 O O . TYR A 1 97 ? 4.602 -7.009 -18.131 1.00 68.94 97 TYR A O 1
ATOM 782 N N . ARG A 1 98 ? 6.064 -8.353 -17.088 1.00 71.06 98 ARG A N 1
ATOM 783 C CA . ARG A 1 98 ? 7.165 -7.377 -17.042 1.00 71.06 98 ARG A CA 1
ATOM 784 C C . ARG A 1 98 ? 7.964 -7.410 -18.350 1.00 71.06 98 ARG A C 1
ATOM 786 O O . ARG A 1 98 ? 9.080 -7.922 -18.404 1.00 71.06 98 ARG A O 1
ATOM 793 N N . HIS A 1 99 ? 7.417 -6.847 -19.427 1.00 63.00 99 HIS A N 1
ATOM 794 C CA . HIS A 1 99 ? 8.162 -6.664 -20.681 1.00 63.00 99 HIS A CA 1
ATOM 795 C C . HIS A 1 99 ? 9.142 -5.485 -20.556 1.00 63.00 99 HIS A C 1
ATOM 797 O O . HIS A 1 99 ? 8.808 -4.334 -20.835 1.00 63.00 99 HIS A O 1
ATOM 803 N N . ILE A 1 100 ? 10.363 -5.762 -20.095 1.00 54.28 100 ILE A N 1
ATOM 804 C CA . ILE A 1 100 ? 11.371 -4.726 -19.837 1.00 54.28 100 ILE A CA 1
ATOM 805 C C . ILE A 1 100 ? 11.996 -4.254 -21.155 1.00 54.28 100 ILE A C 1
ATOM 807 O O . ILE A 1 100 ? 12.887 -4.904 -21.701 1.00 54.28 100 ILE A O 1
ATOM 811 N N . LYS A 1 101 ? 11.597 -3.072 -21.637 1.00 54.59 101 LYS A N 1
ATOM 812 C CA . LYS A 1 101 ? 12.486 -2.261 -22.480 1.00 54.59 101 LYS A CA 1
ATOM 813 C C . LYS A 1 101 ? 13.497 -1.577 -21.560 1.00 54.59 101 LYS A C 1
ATOM 815 O O . LYS A 1 101 ? 13.109 -1.014 -20.541 1.00 54.59 101 LYS A O 1
ATOM 820 N N . LYS A 1 102 ? 14.787 -1.623 -21.909 1.00 52.47 102 LYS A N 1
ATOM 821 C CA . LYS A 1 102 ? 15.917 -1.067 -21.125 1.00 52.47 102 LYS A CA 1
ATOM 822 C C . LYS A 1 102 ? 15.715 0.401 -20.703 1.00 52.47 102 LYS A C 1
ATOM 824 O O . LYS A 1 102 ? 16.275 0.849 -19.716 1.00 52.47 102 LYS A O 1
ATOM 829 N N . GLU A 1 103 ? 14.889 1.120 -21.448 1.00 51.38 103 GLU A N 1
ATOM 830 C CA . GLU A 1 103 ? 14.547 2.538 -21.302 1.00 51.38 103 GLU A CA 1
ATOM 831 C C . GLU A 1 103 ? 13.545 2.803 -20.158 1.00 51.38 103 GLU A C 1
ATOM 833 O O . GLU A 1 103 ? 13.432 3.928 -19.686 1.00 51.38 103 GLU A O 1
ATOM 838 N N . MET A 1 104 ? 12.854 1.756 -19.686 1.00 52.47 104 MET A N 1
ATOM 839 C CA . MET A 1 104 ? 11.836 1.809 -18.626 1.00 52.47 104 MET A CA 1
ATOM 840 C C . MET A 1 104 ? 12.364 1.360 -17.254 1.00 52.47 104 MET A C 1
ATOM 842 O O . MET A 1 104 ? 11.607 1.335 -16.287 1.00 52.47 104 MET A O 1
ATOM 846 N N . SER A 1 105 ? 13.640 0.961 -17.147 1.00 57.69 105 SER A N 1
ATOM 847 C CA . SER A 1 105 ? 14.216 0.580 -15.855 1.00 57.69 105 SER A CA 1
ATOM 848 C C . SER A 1 105 ? 14.458 1.836 -15.022 1.00 57.69 105 SER A C 1
ATOM 850 O O . SER A 1 105 ? 15.292 2.654 -15.417 1.00 57.69 105 SER A O 1
ATOM 852 N N . ARG A 1 106 ? 13.792 1.928 -13.862 1.00 66.88 106 ARG A N 1
ATOM 853 C CA . ARG A 1 106 ? 13.734 3.052 -12.900 1.00 66.88 106 ARG A CA 1
ATOM 854 C C . ARG A 1 106 ? 12.485 3.920 -13.039 1.00 66.88 106 ARG A C 1
ATOM 856 O O . ARG A 1 106 ? 12.496 4.985 -13.654 1.00 66.88 106 ARG A O 1
ATOM 863 N N . LEU A 1 107 ? 11.428 3.487 -12.362 1.00 69.19 107 LEU A N 1
ATOM 864 C CA . LEU A 1 107 ? 10.269 4.317 -12.073 1.00 69.19 107 LEU A CA 1
ATOM 865 C C . LEU A 1 107 ? 10.653 5.299 -10.958 1.00 69.19 107 LEU A C 1
ATOM 867 O O . LEU A 1 107 ? 10.774 4.917 -9.799 1.00 69.19 107 LEU A O 1
ATOM 871 N N . LEU A 1 108 ? 10.860 6.572 -11.291 1.00 76.00 108 LEU A N 1
ATOM 872 C CA . LEU A 1 108 ? 11.080 7.627 -10.292 1.00 76.00 108 LEU A CA 1
ATOM 873 C C . LEU A 1 108 ? 9.745 8.033 -9.640 1.00 76.00 108 LEU A C 1
ATOM 875 O O . LEU A 1 108 ? 9.279 9.158 -9.798 1.00 76.00 108 LEU A O 1
ATOM 879 N N . VAL A 1 109 ? 9.101 7.092 -8.953 1.00 83.81 109 VAL A N 1
ATOM 880 C CA . VAL A 1 109 ? 7.771 7.239 -8.343 1.00 83.81 109 VAL A CA 1
ATOM 881 C C . VAL A 1 109 ? 7.821 6.872 -6.866 1.00 83.81 109 VAL A C 1
ATOM 883 O O . VAL A 1 109 ? 8.639 6.055 -6.451 1.00 83.81 109 VAL A O 1
ATOM 886 N N . HIS A 1 110 ? 6.954 7.481 -6.065 1.00 88.31 110 HIS A N 1
ATOM 887 C CA . HIS A 1 110 ? 6.904 7.251 -4.624 1.00 88.31 110 HIS A CA 1
ATOM 888 C C . HIS A 1 110 ? 5.502 7.528 -4.087 1.00 88.31 110 HIS A C 1
ATOM 890 O O . HIS A 1 110 ? 4.821 8.443 -4.542 1.00 88.31 110 HIS A O 1
ATOM 896 N N . CYS A 1 111 ? 5.069 6.745 -3.102 1.00 92.75 111 CYS A N 1
ATOM 897 C CA . CYS A 1 111 ? 3.813 6.970 -2.393 1.00 92.75 111 CYS A CA 1
ATOM 898 C C . CYS A 1 111 ? 3.956 6.604 -0.910 1.00 92.75 111 CYS A C 1
ATOM 900 O O . CYS A 1 111 ? 3.286 5.711 -0.400 1.00 92.75 111 CYS A O 1
ATOM 902 N N . GLU A 1 112 ? 4.858 7.295 -0.216 1.00 92.69 112 GLU A N 1
ATOM 903 C CA . GLU A 1 112 ? 5.150 7.070 1.208 1.00 92.69 112 GLU A CA 1
ATOM 904 C C . GLU A 1 112 ? 3.894 7.154 2.090 1.00 92.69 112 GLU A C 1
ATOM 906 O O . GLU A 1 112 ? 3.675 6.320 2.960 1.00 92.69 112 GLU A O 1
ATOM 911 N N . GLN A 1 113 ? 3.012 8.118 1.819 1.00 94.12 113 GLN A N 1
ATOM 912 C CA . GLN A 1 113 ? 1.813 8.362 2.626 1.00 94.12 113 GLN A CA 1
ATOM 913 C C . GLN A 1 113 ? 0.895 7.142 2.742 1.00 94.12 113 GLN A C 1
ATOM 915 O O . GLN A 1 113 ? 0.234 6.993 3.768 1.00 94.12 113 GLN A O 1
ATOM 920 N N . LEU A 1 114 ? 0.846 6.279 1.718 1.00 95.38 114 LEU A N 1
ATOM 921 C CA . LEU A 1 114 ? 0.017 5.075 1.739 1.00 95.38 114 LEU A CA 1
ATOM 922 C C . LEU A 1 114 ? 0.409 4.138 2.890 1.00 95.38 114 LEU A C 1
ATOM 924 O O . LEU A 1 114 ? -0.481 3.553 3.500 1.00 95.38 114 LEU A O 1
ATOM 928 N N . LEU A 1 115 ? 1.705 4.055 3.216 1.00 94.31 115 LEU A N 1
ATOM 929 C CA . LEU A 1 115 ? 2.241 3.184 4.269 1.00 94.31 115 LEU A CA 1
ATOM 930 C C . LEU A 1 115 ? 1.669 3.511 5.649 1.00 94.31 115 LEU A C 1
ATOM 932 O O . LEU A 1 115 ? 1.490 2.629 6.477 1.00 94.31 115 LEU A O 1
ATOM 936 N N . TYR A 1 116 ? 1.350 4.782 5.886 1.00 93.69 116 TYR A N 1
ATOM 937 C CA . TYR A 1 116 ? 0.954 5.270 7.205 1.00 93.69 116 TYR A CA 1
ATOM 938 C C . TYR A 1 116 ? -0.545 5.545 7.330 1.00 93.69 116 TYR A C 1
ATOM 940 O O . TYR A 1 116 ? -0.997 5.953 8.403 1.00 93.69 116 TYR A O 1
ATOM 948 N N . LEU A 1 117 ? -1.337 5.362 6.264 1.00 95.25 117 LEU A N 1
ATOM 949 C CA . LEU A 1 117 ? -2.761 5.716 6.267 1.00 95.25 117 LEU A CA 1
ATOM 950 C C . LEU A 1 117 ? -3.557 4.939 7.320 1.00 95.25 117 LEU A C 1
ATOM 952 O O . LEU A 1 117 ? -4.317 5.547 8.077 1.00 95.25 117 LEU A O 1
ATOM 956 N N . ALA A 1 118 ? -3.386 3.616 7.365 1.00 95.75 118 ALA A N 1
ATOM 957 C CA . ALA A 1 118 ? -4.120 2.741 8.274 1.00 95.75 118 ALA A CA 1
ATOM 958 C C . ALA A 1 118 ? -3.728 3.007 9.729 1.00 95.75 118 ALA A C 1
ATOM 960 O O . ALA A 1 118 ? -4.593 3.341 10.539 1.00 95.75 118 ALA A O 1
ATOM 961 N N . THR A 1 119 ? -2.425 2.991 10.018 1.00 95.56 119 THR A N 1
ATOM 962 C CA . THR A 1 119 ? -1.848 3.284 11.337 1.00 95.56 119 THR A CA 1
ATOM 963 C C . THR A 1 119 ? -2.290 4.647 11.855 1.00 95.56 119 THR A C 1
ATOM 965 O O . THR A 1 119 ? -2.872 4.744 12.933 1.00 95.56 119 THR A O 1
ATOM 968 N N . THR A 1 120 ? -2.145 5.702 11.044 1.00 95.56 120 THR A N 1
ATOM 969 C CA . THR A 1 120 ? -2.562 7.060 11.431 1.00 95.56 120 THR A CA 1
ATOM 970 C C . THR A 1 120 ? -4.065 7.135 11.701 1.00 95.56 120 THR A C 1
ATOM 972 O O . THR A 1 120 ? -4.499 7.877 12.584 1.00 95.56 120 THR A O 1
ATOM 975 N N . CYS A 1 121 ? -4.888 6.417 10.929 1.00 96.56 121 CYS A N 1
ATOM 976 C CA . CYS A 1 121 ? -6.334 6.384 11.135 1.00 96.56 121 CYS A CA 1
ATOM 977 C C . CYS A 1 121 ? -6.699 5.653 12.433 1.00 96.56 121 CYS A C 1
ATOM 979 O O . CYS A 1 121 ? -7.506 6.162 13.211 1.00 96.56 121 CYS A O 1
ATOM 981 N N . TYR A 1 122 ? -6.087 4.494 12.666 1.00 97.69 122 TYR A N 1
ATOM 982 C CA . TYR A 1 122 ? -6.328 3.635 13.816 1.00 97.69 122 TYR A CA 1
ATOM 983 C C . TYR A 1 122 ? -5.933 4.324 15.124 1.00 97.69 122 TYR A C 1
ATOM 985 O O . TYR A 1 122 ? -6.776 4.515 16.002 1.00 97.69 122 TYR A O 1
ATOM 993 N N . GLU A 1 123 ? -4.694 4.807 15.211 1.00 96.75 123 GLU A N 1
ATOM 994 C CA . GLU A 1 123 ? -4.153 5.441 16.417 1.00 96.75 123 GLU A CA 1
ATOM 995 C C . GLU A 1 123 ? -4.936 6.701 16.796 1.00 96.75 123 GLU A C 1
ATOM 997 O O . GLU A 1 123 ? -5.292 6.893 17.958 1.00 96.75 123 GLU A O 1
ATOM 1002 N N . LYS A 1 124 ? -5.302 7.537 15.814 1.00 96.25 124 LYS A N 1
ATOM 1003 C CA . LYS A 1 124 ? -6.099 8.749 16.073 1.00 96.25 124 LYS A CA 1
ATOM 1004 C C . LYS A 1 124 ? -7.520 8.454 16.541 1.00 96.25 124 LYS A C 1
ATOM 1006 O O . LYS A 1 124 ? -8.105 9.289 17.225 1.00 96.25 124 LYS A O 1
ATOM 1011 N N . ARG A 1 125 ? -8.111 7.332 16.123 1.00 96.62 125 ARG A N 1
ATOM 1012 C CA . ARG A 1 125 ? -9.507 6.994 16.442 1.00 96.62 125 ARG A CA 1
ATOM 1013 C C . ARG A 1 125 ? -9.640 6.208 17.734 1.00 96.62 125 ARG A C 1
ATOM 1015 O O . ARG A 1 125 ? -10.632 6.387 18.434 1.00 96.62 125 ARG A O 1
ATOM 1022 N N . PHE A 1 126 ? -8.678 5.340 18.024 1.00 96.19 126 PHE A N 1
ATOM 1023 C CA . PHE A 1 126 ? -8.781 4.389 19.126 1.00 96.19 126 PHE A CA 1
ATOM 1024 C C . PHE A 1 126 ? -7.766 4.632 20.243 1.00 96.19 126 PHE A C 1
ATOM 1026 O O . PHE A 1 126 ? -7.939 4.071 21.319 1.00 96.19 126 PHE A O 1
ATOM 1033 N N . GLY A 1 127 ? -6.761 5.489 20.029 1.00 96.56 127 GLY A N 1
ATOM 1034 C CA . GLY A 1 127 ? -5.782 5.851 21.059 1.00 96.56 127 GLY A CA 1
ATOM 1035 C C . GLY A 1 127 ? -4.814 4.724 21.426 1.00 96.56 127 GLY A C 1
ATOM 1036 O O . GLY A 1 127 ? -4.220 4.753 22.498 1.00 96.56 127 GLY A O 1
ATOM 1037 N N . GLU A 1 128 ? -4.665 3.729 20.557 1.00 96.38 128 GLU A N 1
ATOM 1038 C CA . GLU A 1 128 ? -3.820 2.550 20.748 1.00 96.38 128 GLU A CA 1
ATOM 1039 C C . GLU A 1 128 ? -3.037 2.258 19.465 1.00 96.38 128 GLU A C 1
ATOM 1041 O O . GLU A 1 128 ? -3.482 2.608 18.369 1.00 96.38 128 GLU A O 1
ATOM 1046 N N . LYS A 1 129 ? -1.873 1.617 19.612 1.00 96.12 129 LYS A N 1
ATOM 1047 C CA . LYS A 1 129 ? -1.033 1.199 18.485 1.00 96.12 129 LYS A CA 1
ATOM 1048 C C . LYS A 1 129 ? -1.801 0.195 17.618 1.00 96.12 129 LYS A C 1
ATOM 1050 O O . LYS A 1 129 ? -2.433 -0.717 18.153 1.00 96.12 129 LYS A O 1
ATOM 1055 N N . LEU A 1 130 ? -1.715 0.342 16.295 1.00 94.81 130 LEU A N 1
ATOM 1056 C CA . LEU A 1 130 ? -2.220 -0.670 15.367 1.00 94.81 130 LEU A CA 1
ATOM 1057 C C . LEU A 1 130 ? -1.455 -1.996 15.586 1.00 94.81 130 LEU A C 1
ATOM 1059 O O . LEU A 1 130 ? -0.223 -1.966 15.650 1.00 94.81 130 LEU A O 1
ATOM 1063 N N . PRO A 1 131 ? -2.152 -3.137 15.751 1.00 95.44 131 PRO A N 1
ATOM 1064 C CA . PRO A 1 131 ? -1.518 -4.448 15.845 1.00 95.44 131 PRO A CA 1
ATOM 1065 C C . PRO A 1 131 ? -0.569 -4.714 14.676 1.00 95.44 131 PRO A C 1
ATOM 1067 O O . PRO A 1 131 ? -0.946 -4.530 13.524 1.00 95.44 131 PRO A O 1
ATOM 1070 N N . ASP A 1 132 ? 0.653 -5.151 14.981 1.00 90.25 132 ASP A N 1
ATOM 1071 C CA . ASP A 1 132 ? 1.651 -5.439 13.955 1.00 90.25 132 ASP A CA 1
ATOM 1072 C C . ASP A 1 132 ? 1.252 -6.676 13.135 1.00 90.25 132 ASP A C 1
ATOM 1074 O O . ASP A 1 132 ? 0.714 -7.657 13.662 1.00 90.25 132 ASP A O 1
ATOM 1078 N N . SER A 1 133 ? 1.596 -6.666 11.849 1.00 85.94 133 SER A N 1
ATOM 1079 C CA . SER A 1 133 ? 1.556 -7.884 11.044 1.00 85.94 133 SER A CA 1
ATOM 1080 C C . SER A 1 133 ? 2.722 -8.823 11.408 1.00 85.94 133 SER A C 1
ATOM 1082 O O . SER A 1 133 ? 3.757 -8.390 11.914 1.00 85.94 133 SER A O 1
ATOM 1084 N N . ASN A 1 134 ? 2.604 -10.112 11.081 1.00 86.69 134 ASN A N 1
ATOM 1085 C CA . ASN A 1 134 ? 3.674 -11.095 11.313 1.00 86.69 134 ASN A CA 1
ATOM 1086 C C . ASN A 1 134 ? 4.800 -11.058 10.254 1.00 86.69 134 ASN A C 1
ATOM 1088 O O . ASN A 1 134 ? 5.640 -11.957 10.232 1.00 86.69 134 ASN A O 1
ATOM 1092 N N . ILE A 1 135 ? 4.807 -10.073 9.348 1.00 83.75 135 ILE A N 1
ATOM 1093 C CA . ILE A 1 135 ? 5.779 -9.961 8.251 1.00 83.75 135 ILE A CA 1
ATOM 1094 C C . ILE A 1 135 ? 6.338 -8.537 8.146 1.00 83.75 135 ILE A C 1
ATOM 1096 O O . ILE A 1 135 ? 5.660 -7.559 8.450 1.00 83.75 135 ILE A O 1
ATOM 1100 N N . SER A 1 136 ? 7.584 -8.413 7.686 1.00 81.06 136 SER A N 1
ATOM 1101 C CA . SER A 1 136 ? 8.226 -7.117 7.433 1.00 81.06 136 SER A CA 1
ATOM 1102 C C . SER A 1 136 ? 8.414 -6.895 5.936 1.00 81.06 136 SER A C 1
ATOM 1104 O O . SER A 1 136 ? 8.963 -7.743 5.232 1.00 81.06 136 SER A O 1
ATOM 1106 N N . TYR A 1 137 ? 7.972 -5.738 5.449 1.00 78.50 137 TYR A N 1
ATOM 1107 C CA . TYR A 1 137 ? 8.068 -5.346 4.043 1.00 78.50 137 TYR A CA 1
ATOM 1108 C C . TYR A 1 137 ? 9.157 -4.289 3.778 1.00 78.50 137 TYR A C 1
ATOM 1110 O O . TYR A 1 137 ? 9.328 -3.872 2.631 1.00 78.50 137 TYR A O 1
ATOM 1118 N N . GLU A 1 138 ? 9.895 -3.849 4.802 1.00 71.44 138 GLU A N 1
ATOM 1119 C CA . GLU A 1 138 ? 10.835 -2.717 4.718 1.00 71.44 138 GLU A CA 1
ATOM 1120 C C . GLU A 1 138 ? 12.222 -3.103 4.178 1.00 71.44 138 GLU A C 1
ATOM 1122 O O . GLU A 1 138 ? 12.887 -2.291 3.541 1.00 71.44 138 GLU A O 1
ATOM 1127 N N . MET A 1 139 ? 12.656 -4.349 4.383 1.00 65.06 139 MET A N 1
ATOM 1128 C CA . MET A 1 139 ? 14.077 -4.714 4.275 1.00 65.06 139 MET A CA 1
ATOM 1129 C C . MET A 1 139 ? 14.600 -4.983 2.856 1.00 65.06 139 MET A C 1
ATOM 1131 O O . MET A 1 139 ? 15.798 -5.222 2.703 1.00 65.06 139 MET A O 1
ATOM 1135 N N . GLY A 1 140 ? 13.767 -4.949 1.809 1.00 57.50 140 GLY A N 1
ATOM 1136 C CA . GLY A 1 140 ? 14.263 -5.090 0.431 1.00 57.50 140 GLY A CA 1
ATOM 1137 C C . GLY A 1 140 ? 14.791 -6.493 0.088 1.00 57.50 140 GLY A C 1
ATOM 1138 O O . GLY A 1 140 ? 15.530 -6.646 -0.886 1.00 57.50 140 GLY A O 1
ATOM 1139 N N . ALA A 1 141 ? 14.524 -7.490 0.937 1.00 56.00 141 ALA A N 1
ATOM 1140 C CA . ALA A 1 141 ? 15.302 -8.731 1.031 1.00 56.00 141 ALA A CA 1
ATOM 1141 C C . ALA A 1 141 ? 14.438 -9.987 1.208 1.00 56.00 141 ALA A C 1
ATOM 1143 O O . ALA A 1 141 ? 14.946 -11.041 1.593 1.00 56.00 141 ALA A O 1
ATOM 1144 N N . ASN A 1 142 ? 13.136 -9.894 0.940 1.00 64.75 142 ASN A N 1
ATOM 1145 C CA . ASN A 1 142 ? 12.255 -11.046 1.042 1.00 64.75 142 ASN A CA 1
ATOM 1146 C C . ASN A 1 142 ? 12.537 -12.018 -0.113 1.00 64.75 142 ASN A C 1
ATOM 1148 O O . ASN A 1 142 ? 12.089 -11.847 -1.246 1.00 64.75 142 ASN A O 1
ATOM 1152 N N . THR A 1 143 ? 13.325 -13.054 0.176 1.00 49.97 143 THR A N 1
ATOM 1153 C CA . THR A 1 143 ? 13.611 -14.160 -0.740 1.00 49.97 143 THR A CA 1
ATOM 1154 C C . THR A 1 143 ? 12.373 -15.040 -0.877 1.00 49.97 143 THR A C 1
ATOM 1156 O O . THR A 1 143 ? 12.255 -16.070 -0.220 1.00 49.97 143 THR A O 1
ATOM 1159 N N . GLN A 1 144 ? 11.420 -14.621 -1.706 1.00 54.78 144 GLN A N 1
ATOM 1160 C CA . GLN A 1 144 ? 10.479 -15.560 -2.308 1.00 54.78 144 GLN A CA 1
ATOM 1161 C C . GLN A 1 144 ? 11.170 -16.182 -3.529 1.00 54.78 144 GLN A C 1
ATOM 1163 O O . GLN A 1 144 ? 11.556 -15.444 -4.440 1.00 54.78 144 GLN A O 1
ATOM 1168 N N . GLU A 1 145 ? 11.378 -17.502 -3.482 1.00 40.66 145 GLU A N 1
ATOM 1169 C CA . GLU A 1 145 ? 11.903 -18.333 -4.582 1.00 40.66 145 GLU A CA 1
ATOM 1170 C C . GLU A 1 145 ? 11.147 -18.133 -5.907 1.00 40.66 145 GLU A C 1
ATOM 1172 O O . GLU A 1 145 ? 9.909 -17.927 -5.878 1.00 40.66 145 GLU A O 1
#

Radius of gyration: 15.62 Å; chains: 1; bounding box: 36×33×45 Å

Secondary structure (DSSP, 8-state):
--------GGGS-HHHHHHHHHHIIIIIHHHHHHHHTTS-HHHHHHHHHHHHHHHHHT--HHHHHHH---HHHHHHHHHHHHHT-HHHHHHHH-GGG----GGG-------HHHHHHHHHHHHHHHSSPPPPPSS--SSS-----

Sequence (145 aa):
MANQMRLEPTKYPTDILQTLTPILTYCVLPVVNKALKALDKDALVAFDHILTQKLYDIDKADVHRFIGGSNDGFLYARAFVVGMGKSFYEMMYHKEYRHIKKEMSRLLVHCEQLLYLATTCYEKRFGEKLPDSNISYEMGANTQE